Protein AF-A0A8S9JCZ6-F1 (afdb_monomer)

Secondary structure (DSSP, 8-state):
----TTTTS---PPPSTT-EEEEEEESSHHHHHHHHTTSTTEEEEEEEEESSSSSS--HHHHHTT-S-PEEEEEEEE-TTT--HHHHHHHHHHHS-TTSTTEETTEESGGG-EEEEESS-SSSS----EEE---SS--TTS--

Radius of gyration: 15.01 Å; Cα contacts (8 Å, |Δi|>4): 255; chains: 1; bounding box: 36×33×43 Å

Organism: Brassica cretica (NCBI:txid69181)

Nearest PDB structures (foldseek):
  2j89-assembly1_A  TM=1.004E+00  e=8.922E-19  Populus trichocarpa
  1ff3-assembly3_C  TM=8.914E-01  e=1.487E-12  Escherichia coli
  4d7l-assembly2_B  TM=9.724E-01  e=1.027E-10  Corynebacterium diphtheriae NCTC 13129
  6agv-assembly1_A  TM=8.719E-01  e=1.315E-11  Mus musculus
  7ot4-assembly1_A  TM=8.721E-01  e=1.091E-11  Escherichia coli

InterPro domains:
  IPR002569 Peptide methionine sulphoxide reductase MsrA domain [PF01625] (22-119)
  IPR002569 Peptide methionine sulphoxide reductase MsrA domain [TIGR00401] (21-120)
  IPR036509 Peptide methionine sulphoxide reductase MsrA superfamily [G3DSA:3.30.1060.10] (2-125)
  IPR036509 Peptide methionine sulphoxide reductase MsrA superfamily [SSF55068] (13-120)
  IPR050162 Methionine Sulfoxide Reductase A [PTHR42799] (4-120)

Mean predicted aligned error: 8.24 Å

Sequence (143 aa):
MNLSAITQGNDNDAPAPGNEFAQFAAGCFWGVELAFQRVSGVTHTEVGYTQGFLHNPSYEDVCTNTTNHAEVVRVQYDPKECNFESLLNVFWSRHDPTTLNRQGKDVGTQYRSGIYFYTPLSKGGQSCGIACNSPLMCSAATA

Solvent-accessible surface area (backbone atoms only — not comparable to full-atom values): 8463 Å² total; per-residue (Å²): 129,80,74,40,70,74,37,73,46,78,87,80,78,78,61,62,92,81,38,44,65,42,34,43,19,61,9,70,37,71,68,51,41,59,55,51,74,70,38,73,36,52,78,46,75,48,76,50,74,44,80,25,42,55,70,88,67,51,73,71,52,50,73,66,62,76,34,55,28,27,30,21,28,44,37,32,27,31,63,91,67,29,50,71,66,60,53,48,53,53,54,60,74,68,40,65,80,83,42,80,34,21,34,95,89,46,76,35,63,32,19,18,54,35,42,42,38,56,60,51,99,55,97,78,64,81,48,78,46,83,50,65,90,86,92,74,70,84,78,70,86,58,134

pLDDT: mean 80.24, std 22.98, range [23.36, 98.0]

Structure (mmCIF, N/CA/C/O backbone):
data_AF-A0A8S9JCZ6-F1
#
_entry.id   AF-A0A8S9JCZ6-F1
#
loop_
_atom_site.group_PDB
_atom_site.id
_atom_site.type_symbol
_atom_site.label_atom_id
_atom_site.label_alt_id
_atom_site.label_comp_id
_atom_site.label_asym_id
_atom_site.label_entity_id
_atom_site.label_seq_id
_atom_site.pdbx_PDB_ins_code
_atom_site.Cartn_x
_atom_site.Cartn_y
_atom_site.Cartn_z
_atom_site.occupancy
_atom_site.B_iso_or_equiv
_atom_site.auth_seq_id
_atom_site.auth_comp_id
_atom_site.auth_asym_id
_atom_site.auth_atom_id
_atom_site.pdbx_PDB_model_num
ATOM 1 N N . MET A 1 1 ? 16.129 14.752 -13.135 1.00 48.56 1 MET A N 1
ATOM 2 C CA . MET A 1 1 ? 14.743 14.241 -13.087 1.00 48.56 1 MET A CA 1
ATOM 3 C C . MET A 1 1 ? 13.931 15.266 -12.324 1.00 48.56 1 MET A C 1
ATOM 5 O O . MET A 1 1 ? 14.398 15.704 -11.281 1.00 48.56 1 MET A O 1
ATOM 9 N N . ASN A 1 2 ? 12.819 15.741 -12.879 1.00 45.94 2 ASN A N 1
ATOM 10 C CA . ASN A 1 2 ? 11.992 16.743 -12.215 1.00 45.94 2 ASN A CA 1
ATOM 11 C C . ASN A 1 2 ? 11.260 16.045 -11.059 1.00 45.94 2 ASN A C 1
ATOM 13 O O . ASN A 1 2 ? 10.345 15.266 -11.316 1.00 45.94 2 ASN A O 1
ATOM 17 N N . LEU A 1 3 ? 11.718 16.231 -9.816 1.00 52.66 3 LEU A N 1
ATOM 18 C CA . LEU A 1 3 ? 10.974 15.766 -8.648 1.00 52.66 3 LEU A CA 1
ATOM 19 C C . LEU A 1 3 ? 9.673 16.560 -8.616 1.00 52.66 3 LEU A C 1
ATOM 21 O O . LEU A 1 3 ? 9.680 17.753 -8.311 1.00 52.66 3 LEU A O 1
ATOM 25 N N . SER A 1 4 ? 8.558 15.922 -8.957 1.00 56.38 4 SER A N 1
ATOM 26 C CA . SER A 1 4 ? 7.275 16.573 -8.755 1.00 56.38 4 SER A CA 1
ATOM 27 C C . SER A 1 4 ? 7.031 16.642 -7.245 1.00 56.38 4 SER A C 1
ATOM 29 O O . SER A 1 4 ? 6.971 15.618 -6.568 1.00 56.38 4 SER A O 1
ATOM 31 N N . ALA A 1 5 ? 6.907 17.854 -6.698 1.00 65.38 5 ALA A N 1
ATOM 32 C CA . ALA A 1 5 ? 6.542 18.058 -5.292 1.00 65.38 5 ALA A CA 1
ATOM 33 C C . ALA A 1 5 ? 5.201 17.385 -4.934 1.00 65.38 5 ALA A C 1
ATOM 35 O O . ALA A 1 5 ? 4.904 17.172 -3.765 1.00 65.38 5 ALA A O 1
ATOM 36 N N . ILE A 1 6 ? 4.411 17.033 -5.953 1.00 74.94 6 ILE A N 1
ATOM 37 C CA . ILE A 1 6 ? 3.119 16.371 -5.827 1.00 74.94 6 ILE A CA 1
ATOM 38 C C . ILE A 1 6 ? 3.284 14.910 -5.383 1.00 74.94 6 ILE A C 1
ATOM 40 O O . ILE A 1 6 ? 2.614 14.486 -4.453 1.00 74.94 6 ILE A O 1
ATOM 44 N N . THR A 1 7 ? 4.193 14.136 -5.988 1.00 75.19 7 THR A N 1
ATOM 45 C CA . THR A 1 7 ? 4.334 12.695 -5.671 1.00 75.19 7 THR A CA 1
ATOM 46 C C . THR A 1 7 ? 5.122 12.411 -4.403 1.00 75.19 7 THR A C 1
ATOM 48 O O . THR A 1 7 ? 5.049 11.313 -3.866 1.00 75.19 7 THR A O 1
ATOM 51 N N . GLN A 1 8 ? 5.915 13.383 -3.961 1.00 76.19 8 GLN A N 1
ATOM 52 C CA . GLN A 1 8 ? 6.688 13.324 -2.720 1.00 76.19 8 GLN A CA 1
ATOM 53 C C . GLN A 1 8 ? 5.965 14.046 -1.568 1.00 76.19 8 GLN A C 1
ATOM 55 O O . GLN A 1 8 ? 6.534 14.215 -0.492 1.00 76.19 8 GLN A O 1
ATOM 60 N N . GLY A 1 9 ? 4.734 14.512 -1.807 1.00 74.62 9 GLY A N 1
ATOM 61 C CA . GLY A 1 9 ? 3.870 15.096 -0.789 1.00 74.62 9 GLY A CA 1
ATOM 62 C C . GLY A 1 9 ? 3.253 14.039 0.128 1.00 74.62 9 GLY A C 1
ATOM 63 O O . GLY A 1 9 ? 3.307 12.840 -0.141 1.00 74.62 9 GLY A O 1
ATOM 64 N N . ASN A 1 10 ? 2.645 14.500 1.221 1.00 81.50 10 ASN A N 1
ATOM 65 C CA . ASN A 1 10 ? 1.886 13.633 2.118 1.00 81.50 10 ASN A CA 1
ATOM 66 C C . ASN A 1 10 ? 0.581 13.176 1.454 1.00 81.50 10 ASN A C 1
ATOM 68 O O . ASN A 1 10 ? -0.021 13.922 0.678 1.00 81.50 10 ASN A O 1
ATOM 72 N N . ASP A 1 11 ? 0.118 11.984 1.823 1.00 84.75 11 ASP A N 1
ATOM 73 C CA . ASP A 1 11 ? -1.255 11.567 1.557 1.00 84.75 11 ASP A CA 1
ATOM 74 C C . ASP A 1 11 ? -2.200 12.411 2.431 1.00 84.75 11 ASP A C 1
ATOM 76 O O . ASP A 1 11 ? -2.107 12.386 3.660 1.00 84.75 11 ASP A O 1
ATOM 80 N N . ASN A 1 12 ? -3.043 13.217 1.781 1.00 86.81 12 ASN A N 1
ATOM 81 C CA . ASN A 1 12 ? -3.973 14.142 2.435 1.00 86.81 12 ASN A CA 1
ATOM 82 C C . ASN A 1 12 ? -5.414 13.613 2.436 1.00 86.81 12 ASN A C 1
ATOM 84 O O . ASN A 1 12 ? -6.327 14.344 2.830 1.00 86.81 12 ASN A O 1
ATOM 88 N N . ASP A 1 13 ? -5.630 12.377 1.983 1.00 88.19 13 ASP A N 1
ATOM 89 C CA . ASP A 1 13 ? -6.941 11.752 2.052 1.00 88.19 13 ASP A CA 1
ATOM 90 C C . ASP A 1 13 ? -7.323 11.495 3.514 1.00 88.19 13 ASP A C 1
ATOM 92 O O . ASP A 1 13 ? -6.491 11.167 4.366 1.00 88.19 13 ASP A O 1
ATOM 96 N N . ALA A 1 14 ? -8.612 11.635 3.816 1.00 90.88 14 ALA A N 1
ATOM 97 C CA . ALA A 1 14 ? -9.147 11.357 5.140 1.00 90.88 14 ALA A CA 1
ATOM 98 C C . ALA A 1 14 ? -9.805 9.970 5.164 1.00 90.88 14 ALA A C 1
ATOM 100 O O . ALA A 1 14 ? -10.610 9.667 4.276 1.00 90.88 14 ALA A O 1
ATOM 101 N N . PRO A 1 15 ? -9.521 9.131 6.176 1.00 93.06 15 PRO A N 1
ATOM 102 C CA . PRO A 1 15 ? -10.253 7.890 6.348 1.00 93.06 15 PRO A CA 1
ATOM 103 C C . PRO A 1 15 ? -11.697 8.166 6.793 1.00 93.06 15 PRO A C 1
ATOM 105 O O . PRO A 1 15 ? -12.051 9.275 7.205 1.00 93.06 15 PRO A O 1
ATOM 108 N N . ALA A 1 16 ? -12.544 7.138 6.735 1.00 94.12 16 ALA A N 1
ATOM 109 C CA . ALA A 1 16 ? -13.886 7.214 7.294 1.00 94.12 16 ALA A CA 1
ATOM 110 C C . ALA A 1 16 ? -13.826 7.542 8.804 1.00 94.12 16 ALA A C 1
ATOM 112 O O . ALA A 1 16 ? -12.859 7.167 9.474 1.00 94.12 16 ALA A O 1
ATOM 113 N N . PRO A 1 17 ? -14.836 8.231 9.369 1.00 94.81 17 PRO A N 1
ATOM 114 C CA . PRO A 1 17 ? -14.810 8.645 10.769 1.00 94.81 17 PRO A CA 1
ATOM 115 C C . PRO A 1 17 ? -14.557 7.480 11.730 1.00 94.81 17 PRO A C 1
ATOM 117 O O . PRO A 1 17 ? -15.294 6.500 11.730 1.00 94.81 17 PRO A O 1
ATOM 120 N N . GLY A 1 18 ? -13.537 7.623 12.579 1.00 92.31 18 GLY A N 1
ATOM 121 C CA . GLY A 1 18 ? -13.143 6.599 13.549 1.00 92.31 18 GLY A CA 1
ATOM 122 C C . GLY A 1 18 ? -12.139 5.571 13.028 1.00 92.31 18 GLY A C 1
ATOM 123 O O . GLY A 1 18 ? -11.587 4.854 13.853 1.00 92.31 18 GLY A O 1
ATOM 124 N N . ASN A 1 19 ? -11.854 5.549 11.723 1.00 94.06 19 ASN A N 1
ATOM 125 C CA . ASN A 1 19 ? -10.871 4.652 11.123 1.00 94.06 19 ASN A CA 1
ATOM 126 C C . ASN A 1 19 ? -9.505 5.327 10.947 1.00 94.06 19 ASN A C 1
ATOM 128 O O . ASN A 1 19 ? -9.385 6.553 10.923 1.00 94.06 19 ASN A O 1
ATOM 132 N N . GLU A 1 20 ? -8.481 4.503 10.749 1.00 93.69 20 GLU A N 1
ATOM 133 C CA . GLU A 1 20 ? -7.110 4.918 10.450 1.00 93.69 20 GLU A CA 1
ATOM 134 C C . GLU A 1 20 ? -6.630 4.317 9.123 1.00 93.69 20 GLU A C 1
ATOM 136 O O . GLU A 1 20 ? -7.175 3.317 8.649 1.00 93.69 20 GLU A O 1
ATOM 141 N N . PHE A 1 21 ? -5.606 4.934 8.523 1.00 94.19 21 PHE A N 1
ATOM 142 C CA . PHE A 1 21 ? -4.936 4.414 7.332 1.00 94.19 21 PHE A CA 1
ATOM 143 C C . PHE A 1 21 ? -3.602 3.745 7.667 1.00 94.19 21 PHE A C 1
ATOM 145 O O . PHE A 1 21 ? -2.843 4.203 8.522 1.00 94.19 21 PHE A O 1
ATOM 152 N N . ALA A 1 22 ? -3.289 2.698 6.911 1.00 93.06 22 ALA A N 1
ATOM 153 C CA . ALA A 1 22 ? -1.983 2.059 6.852 1.00 93.06 22 ALA A CA 1
ATOM 154 C C . ALA A 1 22 ? -1.643 1.705 5.399 1.00 93.06 22 ALA A C 1
ATOM 156 O O . ALA A 1 22 ? -2.533 1.371 4.620 1.00 93.06 22 ALA A O 1
ATOM 157 N N . GLN A 1 23 ? -0.366 1.761 5.024 1.00 95.19 23 GLN A N 1
ATOM 158 C CA . GLN A 1 23 ? 0.088 1.390 3.684 1.00 95.19 23 GLN A CA 1
ATOM 159 C C . GLN A 1 23 ? 1.199 0.340 3.746 1.00 95.19 23 GLN A C 1
ATOM 161 O O . GLN A 1 23 ? 2.177 0.488 4.484 1.00 95.19 23 GLN A O 1
ATOM 166 N N . PHE A 1 24 ? 1.061 -0.700 2.922 1.00 95.44 24 PHE A N 1
ATOM 167 C CA . PHE A 1 24 ? 1.980 -1.837 2.880 1.00 95.44 24 PHE A CA 1
ATOM 168 C C . PHE A 1 24 ? 2.399 -2.163 1.442 1.00 95.44 24 PHE A C 1
ATOM 170 O O . PHE A 1 24 ? 1.546 -2.393 0.586 1.00 95.44 24 PHE A O 1
ATOM 177 N N . ALA A 1 25 ? 3.709 -2.233 1.195 1.00 95.25 25 ALA A N 1
ATOM 178 C CA . ALA A 1 25 ? 4.322 -2.767 -0.021 1.00 95.25 25 ALA A CA 1
ATOM 179 C C . ALA A 1 25 ? 4.902 -4.153 0.280 1.00 95.25 25 ALA A C 1
ATOM 181 O O . ALA A 1 25 ? 5.779 -4.280 1.131 1.00 95.25 25 ALA A O 1
ATOM 182 N N . ALA A 1 26 ? 4.410 -5.200 -0.380 1.00 94.50 26 ALA A N 1
ATOM 183 C CA . ALA A 1 26 ? 4.797 -6.586 -0.088 1.00 94.50 26 ALA A CA 1
ATOM 184 C C . ALA A 1 26 ? 4.868 -7.454 -1.360 1.00 94.50 26 ALA A C 1
ATOM 186 O O . ALA A 1 26 ? 4.502 -8.631 -1.350 1.00 94.50 26 ALA A O 1
ATOM 187 N N . GLY A 1 27 ? 5.320 -6.864 -2.470 1.00 92.50 27 GLY A N 1
ATOM 188 C CA . GLY A 1 27 ? 5.300 -7.491 -3.794 1.00 92.50 27 GLY A CA 1
ATOM 189 C C . GLY A 1 27 ? 3.994 -7.235 -4.544 1.00 92.50 27 GLY A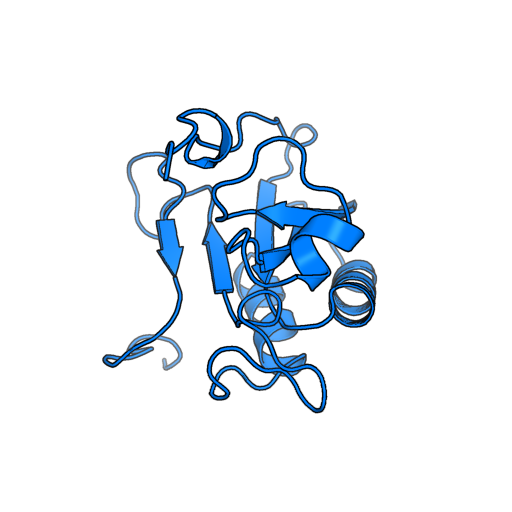 C 1
ATOM 190 O O . GLY A 1 27 ? 3.390 -6.182 -4.362 1.00 92.50 27 GLY A O 1
ATOM 191 N N . CYS A 1 28 ? 3.569 -8.190 -5.382 1.00 93.44 28 CYS A N 1
ATOM 192 C CA . CYS A 1 28 ? 2.347 -8.063 -6.181 1.00 93.44 28 CYS A CA 1
ATOM 193 C C . CYS A 1 28 ? 1.121 -7.769 -5.300 1.00 93.44 28 CYS A C 1
ATOM 195 O O . CYS A 1 28 ? 0.684 -8.614 -4.506 1.00 93.44 2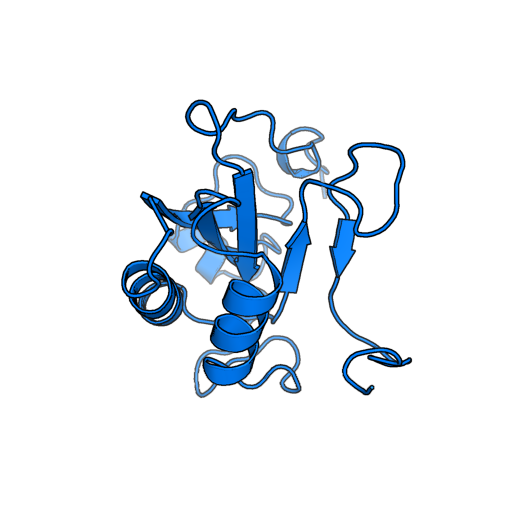8 CYS A O 1
ATOM 197 N N . PHE A 1 29 ? 0.534 -6.585 -5.475 1.00 95.31 29 PHE A N 1
ATOM 198 C CA . PHE A 1 29 ? -0.518 -6.077 -4.593 1.00 95.31 29 PHE A CA 1
ATOM 199 C C . PHE A 1 29 ? -1.823 -6.896 -4.586 1.00 95.31 29 PHE A C 1
ATOM 201 O O . PHE A 1 29 ? -2.547 -6.846 -3.599 1.00 95.31 29 PHE A O 1
ATOM 208 N N . TRP A 1 30 ? -2.100 -7.735 -5.596 1.00 94.25 30 TRP A N 1
ATOM 209 C CA . TRP A 1 30 ? -3.330 -8.537 -5.681 1.00 94.25 30 TRP A CA 1
ATOM 210 C C . TRP A 1 30 ? -3.389 -9.572 -4.563 1.00 94.25 30 TRP A C 1
ATOM 212 O O . TRP A 1 30 ? -4.409 -9.774 -3.904 1.00 94.25 30 TRP A O 1
ATOM 222 N N . GLY A 1 31 ? -2.258 -10.242 -4.332 1.00 94.19 31 GLY A N 1
ATOM 223 C CA . GLY A 1 31 ? -2.147 -11.224 -3.268 1.00 94.19 31 GLY A CA 1
ATOM 224 C C . GLY A 1 31 ? -2.141 -10.575 -1.888 1.00 94.19 31 GLY A C 1
ATOM 225 O O . GLY A 1 31 ? -2.600 -11.201 -0.930 1.00 94.19 31 GLY A O 1
ATOM 226 N N . VAL A 1 32 ? -1.600 -9.365 -1.782 1.00 95.31 32 VAL A N 1
ATOM 227 C CA . VAL A 1 32 ? -1.486 -8.610 -0.531 1.00 95.31 32 VAL A CA 1
ATOM 228 C C . VAL A 1 32 ? -2.846 -8.037 -0.131 1.00 95.31 32 VAL A C 1
ATOM 230 O O . VAL A 1 32 ? -3.261 -8.211 1.011 1.00 95.31 32 VAL A O 1
ATOM 233 N N . GLU A 1 33 ? -3.584 -7.454 -1.075 1.00 97.75 33 GLU A N 1
ATOM 234 C CA . GLU A 1 33 ? -4.922 -6.902 -0.851 1.00 97.75 33 GLU A CA 1
ATOM 235 C C . GLU A 1 33 ? -5.874 -7.985 -0.342 1.00 97.75 33 GLU A C 1
ATOM 237 O O . GLU A 1 33 ? -6.502 -7.818 0.702 1.00 97.75 33 GLU A O 1
ATOM 242 N N . LEU A 1 34 ? -5.891 -9.148 -1.005 1.00 96.75 34 LEU A N 1
ATOM 243 C CA . LEU A 1 34 ? -6.710 -10.285 -0.587 1.00 96.75 34 LEU A CA 1
ATOM 244 C C . LEU A 1 34 ? -6.408 -10.748 0.849 1.00 96.75 34 LEU A C 1
ATOM 246 O O . LEU A 1 34 ? -7.293 -11.274 1.526 1.00 96.75 34 LEU A O 1
ATOM 250 N N . ALA A 1 35 ? -5.165 -10.598 1.317 1.00 96.38 35 ALA A N 1
ATOM 251 C CA . ALA A 1 35 ? -4.808 -10.943 2.689 1.00 96.38 35 ALA A CA 1
ATOM 252 C C . ALA A 1 35 ? -5.434 -9.957 3.686 1.00 96.38 35 ALA A C 1
ATOM 254 O O . ALA A 1 35 ? -6.042 -10.395 4.660 1.00 96.38 35 ALA A O 1
ATOM 255 N N . PHE A 1 36 ? -5.355 -8.651 3.413 1.00 97.19 36 PHE A N 1
ATOM 256 C CA . PHE A 1 36 ? -5.937 -7.617 4.273 1.00 97.19 36 PHE A CA 1
ATOM 257 C C . PHE A 1 36 ? -7.467 -7.600 4.255 1.00 97.19 36 PHE A C 1
ATOM 259 O O . PHE A 1 36 ? -8.075 -7.407 5.302 1.00 97.19 36 PHE A O 1
ATOM 266 N N . GLN A 1 37 ? -8.099 -7.908 3.119 1.00 97.00 37 GLN A N 1
ATOM 267 C CA . GLN A 1 37 ? -9.562 -8.038 3.010 1.00 97.00 37 GLN A CA 1
ATOM 268 C C . GLN A 1 37 ? -10.164 -9.081 3.965 1.00 97.00 37 GLN A C 1
ATOM 270 O O . GLN A 1 37 ? -11.364 -9.067 4.225 1.00 97.00 37 GLN A O 1
ATOM 275 N N . ARG A 1 38 ? -9.354 -10.021 4.465 1.00 96.00 38 ARG A N 1
ATOM 276 C CA . ARG A 1 38 ? -9.789 -11.105 5.359 1.00 96.00 38 ARG A CA 1
ATOM 277 C C . ARG A 1 38 ? -9.553 -10.807 6.839 1.00 96.00 38 ARG A C 1
ATOM 279 O O . ARG A 1 38 ? -9.844 -11.661 7.674 1.00 96.00 38 ARG A O 1
ATOM 286 N N . VAL A 1 39 ? -9.002 -9.642 7.166 1.00 96.25 39 VAL A N 1
ATOM 287 C CA . VAL A 1 39 ? -8.694 -9.252 8.542 1.00 96.25 39 VAL A CA 1
ATOM 288 C C . VAL A 1 39 ? -9.928 -8.613 9.172 1.00 96.25 39 VAL A C 1
ATOM 290 O O . VAL A 1 39 ? -10.455 -7.628 8.662 1.00 96.25 39 VAL A O 1
ATOM 293 N N . SER A 1 40 ? -10.388 -9.156 10.299 1.00 96.62 40 SER A N 1
ATOM 294 C CA . SER A 1 40 ? -11.466 -8.541 11.082 1.00 96.62 40 SER A CA 1
ATOM 295 C C . SER A 1 40 ? -11.062 -7.139 11.540 1.00 96.62 40 SER A C 1
ATOM 297 O O . SER A 1 40 ? -9.948 -6.959 12.022 1.00 96.62 40 SER A O 1
ATOM 299 N N . GLY A 1 41 ? -11.958 -6.162 11.394 1.00 95.88 41 GLY A N 1
ATOM 300 C CA . GLY A 1 41 ? -11.699 -4.750 11.692 1.00 95.88 41 GLY A CA 1
ATOM 301 C C . GLY A 1 41 ? -11.093 -3.950 10.532 1.00 95.88 41 GLY A C 1
ATOM 302 O O . GLY A 1 41 ? -11.018 -2.726 10.625 1.00 95.88 41 GLY A O 1
ATOM 303 N N . VAL A 1 42 ? -10.712 -4.590 9.417 1.00 97.50 42 VAL A N 1
ATOM 304 C CA . VAL A 1 42 ? -10.440 -3.879 8.157 1.00 97.50 42 VAL A CA 1
ATOM 305 C C . VAL A 1 42 ? -11.766 -3.525 7.492 1.00 97.50 42 VAL A C 1
ATOM 307 O O . VAL A 1 42 ? -12.606 -4.387 7.241 1.00 97.50 42 VAL A O 1
ATOM 310 N N . THR A 1 43 ? -11.951 -2.241 7.204 1.00 97.38 43 THR A N 1
ATOM 311 C CA . THR A 1 43 ? -13.201 -1.688 6.666 1.00 97.38 43 THR A CA 1
ATOM 312 C C . THR A 1 43 ? -13.112 -1.392 5.173 1.00 97.38 43 THR A C 1
ATOM 314 O O . THR A 1 43 ? -14.127 -1.433 4.478 1.00 97.38 43 THR A O 1
ATOM 317 N N . HIS A 1 44 ? -11.909 -1.121 4.662 1.00 97.81 44 HIS A N 1
ATOM 318 C CA . HIS A 1 44 ? -11.667 -0.889 3.243 1.00 97.81 44 HIS A CA 1
ATOM 319 C C . HIS A 1 44 ? -10.229 -1.248 2.855 1.00 97.81 44 HIS A C 1
ATOM 321 O O . HIS A 1 44 ? -9.295 -1.059 3.637 1.00 97.81 44 HIS A O 1
ATOM 327 N N . THR A 1 45 ? -10.048 -1.731 1.628 1.00 98.00 45 THR A N 1
ATOM 328 C CA . THR A 1 45 ? -8.737 -1.932 1.006 1.00 98.00 45 THR A CA 1
ATOM 329 C C . THR A 1 45 ? -8.757 -1.363 -0.398 1.00 98.00 45 THR A C 1
ATOM 331 O O . THR A 1 45 ? -9.756 -1.493 -1.103 1.00 98.00 45 THR A O 1
ATOM 334 N N . GLU A 1 46 ? -7.636 -0.796 -0.814 1.00 97.62 46 GLU A N 1
ATOM 335 C CA . GLU A 1 46 ? -7.415 -0.388 -2.194 1.00 97.62 46 GLU A CA 1
ATOM 336 C C . GLU A 1 46 ? -5.945 -0.572 -2.570 1.00 97.62 46 GLU A C 1
ATOM 338 O O . GLU A 1 46 ? -5.046 -0.480 -1.728 1.00 97.62 46 GLU A O 1
ATOM 343 N N . VAL A 1 47 ? -5.700 -0.841 -3.847 1.00 97.94 47 VAL A N 1
ATOM 344 C CA . VAL A 1 47 ? -4.356 -0.984 -4.409 1.00 97.94 47 VAL A CA 1
ATOM 345 C C . VAL A 1 47 ? -3.932 0.285 -5.132 1.00 97.94 47 VAL A C 1
ATOM 347 O O . VAL A 1 47 ? -4.757 0.992 -5.708 1.00 97.94 47 VAL A O 1
ATOM 350 N N . GLY A 1 48 ? -2.634 0.568 -5.147 1.00 95.81 48 GLY A N 1
ATOM 351 C CA . GLY A 1 48 ? -2.126 1.739 -5.847 1.00 95.81 48 GLY A CA 1
ATOM 352 C C . GLY A 1 48 ? -0.611 1.806 -5.926 1.00 95.81 48 GLY A C 1
ATOM 353 O O . GLY A 1 48 ? 0.100 0.837 -5.650 1.00 95.81 48 GLY A O 1
ATOM 354 N N . TYR A 1 49 ? -0.135 2.989 -6.311 1.00 95.00 49 TYR A N 1
ATOM 355 C CA . TYR A 1 49 ? 1.275 3.291 -6.524 1.00 95.00 49 TYR A CA 1
ATOM 356 C C . TYR A 1 49 ? 1.687 4.488 -5.673 1.00 95.00 49 TYR A C 1
ATOM 358 O O . TYR A 1 49 ? 1.023 5.523 -5.692 1.00 95.00 49 TYR A O 1
ATOM 366 N N . THR A 1 50 ? 2.786 4.363 -4.936 1.00 91.94 50 THR A N 1
ATOM 367 C CA . THR A 1 50 ? 3.295 5.450 -4.084 1.00 91.94 50 THR A CA 1
ATOM 368 C C . THR A 1 50 ? 4.818 5.429 -3.993 1.00 91.94 50 THR A C 1
ATOM 370 O O . THR A 1 50 ? 5.473 4.493 -4.458 1.00 91.94 50 THR A O 1
ATOM 373 N N . GLN A 1 51 ? 5.398 6.461 -3.375 1.00 90.25 51 GLN A N 1
ATOM 374 C CA . GLN A 1 51 ? 6.837 6.592 -3.106 1.00 90.25 51 GLN A CA 1
ATOM 375 C C . GLN A 1 51 ? 7.718 6.677 -4.367 1.00 90.25 51 GLN A C 1
ATOM 377 O O . GLN A 1 51 ? 8.931 6.468 -4.305 1.00 90.25 51 GLN A O 1
ATOM 382 N N . GLY A 1 52 ? 7.118 7.001 -5.514 1.00 88.56 52 GLY A N 1
ATOM 383 C CA . GLY A 1 52 ? 7.805 7.302 -6.767 1.00 88.56 52 GLY A CA 1
ATOM 384 C C . GLY A 1 52 ? 7.812 8.789 -7.122 1.00 88.56 52 GLY A C 1
ATOM 385 O O . GLY A 1 52 ? 7.422 9.666 -6.346 1.00 88.56 52 GLY A O 1
ATOM 386 N N . PHE A 1 53 ? 8.276 9.090 -8.332 1.00 88.56 53 PHE A N 1
ATOM 387 C CA . PHE A 1 53 ? 8.498 10.468 -8.789 1.00 88.56 53 PHE A CA 1
ATOM 388 C C . PHE A 1 53 ? 7.533 10.924 -9.893 1.00 88.56 53 PHE A C 1
ATOM 390 O O . PHE A 1 53 ? 7.454 12.121 -10.172 1.00 88.56 53 PHE A O 1
ATOM 397 N N . LEU A 1 54 ? 6.812 9.989 -10.525 1.00 89.38 54 LEU A N 1
ATOM 398 C CA . LEU A 1 54 ? 5.876 10.275 -11.617 1.00 89.38 54 LEU A CA 1
ATOM 399 C C . LEU A 1 54 ? 4.468 10.545 -11.077 1.00 89.38 54 LEU A C 1
ATOM 401 O O . LEU A 1 54 ? 3.902 9.695 -10.397 1.00 89.38 54 LEU A O 1
ATOM 405 N N . HIS A 1 55 ? 3.905 11.716 -11.366 1.00 91.44 55 HIS A N 1
ATOM 406 C CA . HIS A 1 55 ? 2.540 12.063 -10.968 1.00 91.44 55 HIS A CA 1
ATOM 407 C C . HIS A 1 55 ? 1.518 11.358 -11.863 1.00 91.44 55 HIS A C 1
ATOM 409 O O . HIS A 1 55 ? 1.699 11.342 -13.078 1.00 91.44 55 HIS A O 1
ATOM 415 N N . ASN A 1 56 ? 0.451 10.817 -11.265 1.00 91.62 56 ASN A N 1
ATOM 416 C CA . ASN A 1 56 ? -0.586 10.024 -11.938 1.00 91.62 56 ASN A CA 1
ATOM 417 C C . ASN A 1 56 ? -0.013 8.907 -12.837 1.00 91.62 56 ASN A C 1
ATOM 419 O O . ASN A 1 56 ? -0.280 8.904 -14.040 1.00 91.62 56 ASN A O 1
ATOM 423 N N . PRO A 1 57 ? 0.798 7.984 -12.284 1.00 93.56 57 PRO A N 1
ATOM 424 C CA . PRO A 1 57 ? 1.390 6.908 -13.069 1.00 93.56 57 PRO A CA 1
ATOM 425 C C . PRO A 1 57 ? 0.316 5.920 -13.551 1.00 93.56 57 PRO A C 1
ATOM 427 O O . PRO A 1 57 ? -0.591 5.561 -12.797 1.00 93.56 57 PRO A O 1
ATOM 430 N N . SER A 1 58 ? 0.446 5.436 -14.786 1.00 94.88 58 SER A N 1
ATOM 431 C CA . SER A 1 58 ? -0.282 4.254 -15.262 1.00 94.88 58 SER A CA 1
ATOM 432 C C . SER A 1 58 ? 0.410 2.958 -14.818 1.00 94.88 58 SER A C 1
ATOM 434 O O . SER A 1 58 ? 1.568 2.968 -14.389 1.00 94.88 58 SER A O 1
ATOM 436 N N . TYR A 1 59 ? -0.282 1.822 -14.936 1.00 93.38 59 TYR A N 1
ATOM 437 C CA . TYR A 1 59 ? 0.329 0.512 -14.686 1.00 93.38 59 TYR A CA 1
ATOM 438 C C . TYR A 1 59 ? 1.517 0.267 -15.627 1.00 93.38 59 TYR A C 1
ATOM 440 O O . TYR A 1 59 ? 2.576 -0.194 -15.198 1.00 93.38 59 TYR A O 1
ATOM 448 N N . GLU A 1 60 ? 1.365 0.646 -16.895 1.00 94.06 60 GLU A N 1
ATOM 449 C CA . GLU A 1 60 ? 2.395 0.540 -17.921 1.00 94.06 60 GLU A CA 1
ATOM 450 C C . GLU A 1 60 ? 3.632 1.365 -17.553 1.00 94.06 60 GLU A C 1
ATOM 452 O O . GLU A 1 60 ? 4.751 0.865 -17.678 1.00 94.06 60 GLU A O 1
ATOM 457 N N . ASP A 1 61 ? 3.448 2.584 -17.026 1.00 92.56 61 ASP A N 1
ATOM 458 C CA . ASP A 1 61 ? 4.557 3.418 -16.554 1.00 92.56 61 ASP A CA 1
ATOM 459 C C . ASP A 1 61 ? 5.331 2.729 -15.424 1.00 92.56 61 ASP A C 1
ATOM 461 O O . ASP A 1 61 ? 6.565 2.699 -15.438 1.00 92.56 61 ASP A O 1
ATOM 465 N N . VAL A 1 62 ? 4.628 2.150 -14.444 1.00 92.38 62 VAL A N 1
ATOM 466 C CA . VAL A 1 62 ? 5.250 1.472 -13.293 1.00 92.38 62 VAL A CA 1
ATOM 467 C C . VAL A 1 62 ? 5.997 0.213 -13.727 1.00 92.38 62 VAL A C 1
ATOM 469 O O . VAL A 1 62 ? 7.114 -0.014 -13.261 1.00 92.38 62 VAL A O 1
ATOM 472 N N . CYS A 1 63 ? 5.457 -0.538 -14.689 1.00 89.62 63 CYS A N 1
ATOM 473 C CA . CYS A 1 63 ? 6.109 -1.722 -15.252 1.00 89.62 63 CYS A CA 1
ATOM 474 C C . CYS A 1 63 ? 7.448 -1.418 -15.946 1.00 89.62 63 CYS A C 1
ATOM 476 O O . CYS A 1 63 ? 8.263 -2.323 -16.121 1.00 89.62 63 CYS A O 1
ATOM 478 N N . THR A 1 64 ? 7.718 -0.160 -16.322 1.00 89.31 64 THR A N 1
ATOM 479 C CA . THR A 1 64 ? 9.029 0.227 -16.879 1.00 89.31 64 THR A CA 1
ATOM 480 C C . THR A 1 64 ? 10.156 0.256 -15.840 1.00 89.31 64 THR A C 1
ATOM 482 O O . THR A 1 64 ? 11.320 0.384 -16.215 1.00 89.31 64 THR A O 1
ATOM 485 N N . ASN A 1 65 ? 9.841 0.179 -14.541 1.00 86.06 65 ASN A N 1
ATOM 486 C CA . ASN A 1 65 ? 10.778 0.318 -13.418 1.00 86.06 65 ASN A CA 1
ATOM 487 C C . ASN A 1 65 ? 11.497 1.680 -13.350 1.00 86.06 65 ASN A C 1
ATOM 489 O O . ASN A 1 65 ? 12.460 1.833 -12.598 1.00 86.06 65 ASN A O 1
ATOM 493 N N . THR A 1 66 ? 11.047 2.689 -14.104 1.00 89.81 66 THR A N 1
ATOM 494 C CA . THR A 1 66 ? 11.694 4.014 -14.136 1.00 89.81 66 THR A CA 1
ATOM 495 C C . THR A 1 66 ? 11.039 5.039 -13.207 1.00 89.81 66 THR A C 1
ATOM 497 O O . THR A 1 66 ? 11.651 6.051 -12.871 1.00 89.81 66 THR A O 1
ATOM 500 N N . THR A 1 67 ? 9.815 4.776 -12.742 1.00 89.06 67 THR A N 1
ATOM 501 C CA . THR A 1 67 ? 9.024 5.715 -11.925 1.00 89.06 67 THR A CA 1
ATOM 502 C C . THR A 1 67 ? 9.377 5.697 -10.437 1.00 89.06 67 THR A C 1
ATOM 504 O O . THR A 1 67 ? 9.043 6.642 -9.719 1.00 89.06 67 THR A O 1
ATOM 507 N N . ASN A 1 68 ? 10.046 4.631 -9.981 1.00 91.12 68 ASN A N 1
ATOM 508 C CA . ASN A 1 68 ? 10.357 4.325 -8.580 1.00 91.12 68 ASN A CA 1
ATOM 509 C C . ASN A 1 68 ? 9.133 4.150 -7.654 1.00 91.12 68 ASN A C 1
ATOM 511 O O . ASN A 1 68 ? 9.278 4.071 -6.432 1.00 91.12 68 ASN A O 1
ATOM 515 N N . HIS A 1 69 ? 7.923 4.055 -8.207 1.00 92.25 69 HIS A N 1
ATOM 516 C CA . HIS A 1 69 ? 6.743 3.716 -7.410 1.00 92.25 69 HIS A CA 1
ATOM 517 C C . HIS A 1 69 ? 6.840 2.296 -6.848 1.00 92.25 69 HIS A C 1
ATOM 519 O O . HIS A 1 69 ? 7.495 1.442 -7.440 1.00 92.25 69 HIS A O 1
ATOM 525 N N . ALA A 1 70 ? 6.254 2.063 -5.677 1.00 93.56 70 ALA A N 1
ATOM 526 C CA . ALA A 1 70 ? 5.956 0.737 -5.134 1.00 93.56 70 ALA A CA 1
ATOM 527 C C . ALA A 1 70 ? 4.506 0.377 -5.439 1.00 93.56 70 ALA A C 1
ATOM 529 O O . ALA A 1 70 ? 3.639 1.244 -5.331 1.00 93.56 70 ALA A O 1
ATOM 530 N N . GLU A 1 71 ? 4.248 -0.894 -5.735 1.00 95.94 71 GLU A N 1
ATOM 531 C CA . GLU A 1 71 ? 2.913 -1.459 -5.576 1.00 95.94 71 GLU A CA 1
ATOM 532 C C . GLU A 1 71 ? 2.588 -1.531 -4.082 1.00 95.94 71 GLU A C 1
ATOM 534 O O . GLU A 1 71 ? 3.332 -2.122 -3.294 1.00 95.94 71 GLU A O 1
ATOM 539 N N . VAL A 1 72 ? 1.484 -0.900 -3.690 1.00 96.56 72 VAL A N 1
ATOM 540 C CA . VAL A 1 72 ? 1.031 -0.855 -2.299 1.00 96.56 72 VAL A CA 1
ATOM 541 C C . VAL A 1 72 ? -0.433 -1.207 -2.169 1.00 96.56 72 VAL A C 1
ATOM 543 O O . VAL A 1 72 ? -1.224 -1.014 -3.091 1.00 96.56 72 VAL A O 1
ATOM 546 N N . VAL A 1 73 ? -0.790 -1.651 -0.969 1.00 97.75 73 VAL A N 1
ATOM 547 C CA . VAL A 1 73 ? -2.169 -1.704 -0.493 1.00 97.75 73 VAL A CA 1
ATOM 548 C C . VAL A 1 73 ? -2.344 -0.622 0.564 1.00 97.75 73 VAL A C 1
ATOM 550 O O . VAL A 1 73 ? -1.614 -0.620 1.560 1.00 97.75 73 VAL A O 1
ATOM 553 N N . ARG A 1 74 ? -3.307 0.282 0.362 1.00 96.88 74 ARG A N 1
ATOM 554 C CA . ARG A 1 74 ? -3.805 1.181 1.407 1.00 96.88 74 ARG A CA 1
ATOM 555 C C . ARG A 1 74 ? -4.964 0.485 2.113 1.00 96.88 74 ARG A C 1
ATOM 557 O O . ARG A 1 74 ? -5.928 0.043 1.493 1.00 96.88 74 ARG A O 1
ATOM 564 N N . VAL A 1 75 ? -4.825 0.344 3.421 1.00 96.62 75 VAL A N 1
ATOM 565 C CA . VAL A 1 75 ? -5.768 -0.332 4.306 1.00 96.62 75 VAL A CA 1
ATOM 566 C C . VAL A 1 75 ? -6.410 0.718 5.190 1.00 96.62 75 VAL A C 1
ATOM 568 O O . VAL A 1 75 ? -5.712 1.510 5.823 1.00 96.62 75 VAL A O 1
ATOM 571 N N . GLN A 1 76 ? -7.735 0.699 5.252 1.00 96.62 76 GLN A N 1
ATOM 572 C CA . GLN A 1 76 ? -8.504 1.408 6.258 1.00 96.62 76 GLN A CA 1
ATOM 573 C C . GLN A 1 76 ? -9.003 0.407 7.297 1.00 96.62 76 GLN A C 1
ATOM 575 O O . GLN A 1 76 ? -9.569 -0.629 6.939 1.00 96.62 76 GLN A O 1
ATOM 580 N N . TYR A 1 77 ? -8.801 0.710 8.575 1.00 96.06 77 TYR A N 1
ATOM 581 C CA . TYR A 1 77 ? -9.190 -0.179 9.669 1.00 96.06 77 TYR A CA 1
ATOM 582 C C . TYR A 1 77 ? -9.775 0.596 10.852 1.00 96.06 77 TYR A C 1
ATOM 584 O O . TYR A 1 77 ? -9.422 1.757 11.067 1.00 96.06 77 TYR A O 1
ATOM 592 N N . ASP A 1 78 ? -10.667 -0.045 11.610 1.00 96.06 78 ASP A N 1
ATOM 593 C CA . ASP A 1 78 ? -11.139 0.467 12.899 1.00 96.06 78 ASP A CA 1
ATOM 594 C C . ASP A 1 78 ? -10.136 0.058 13.998 1.00 96.06 78 ASP A C 1
ATOM 596 O O . ASP A 1 78 ? -10.032 -1.136 14.307 1.00 96.06 78 ASP A O 1
ATOM 600 N N . PRO A 1 79 ? -9.409 1.006 14.626 1.00 93.88 79 PRO A N 1
ATOM 601 C CA . PRO A 1 79 ? -8.439 0.718 15.683 1.00 93.88 79 PRO A CA 1
ATOM 602 C C . PRO A 1 79 ? -9.053 0.074 16.938 1.00 93.88 79 PRO A C 1
ATOM 604 O O . PRO A 1 79 ? -8.317 -0.440 17.783 1.00 93.88 79 PRO A O 1
ATOM 607 N N . LYS A 1 80 ? -10.384 0.094 17.095 1.00 94.62 80 LYS A N 1
ATOM 608 C CA . LYS A 1 80 ? -11.094 -0.588 18.189 1.00 94.62 80 LYS A CA 1
ATOM 609 C C . LYS A 1 80 ? -11.284 -2.081 17.932 1.00 94.62 80 LYS A C 1
ATOM 611 O O . LYS A 1 80 ? -11.435 -2.830 18.895 1.00 94.62 80 LYS A O 1
ATOM 616 N N . GLU A 1 81 ? -11.289 -2.503 16.670 1.00 94.62 81 GLU A N 1
ATOM 617 C CA . GLU A 1 81 ? -11.479 -3.903 16.269 1.00 94.62 81 GLU A CA 1
ATOM 618 C C . GLU A 1 81 ? -10.176 -4.558 15.793 1.00 94.62 81 GLU A C 1
ATOM 620 O O . GLU A 1 81 ? -9.946 -5.736 16.061 1.00 94.62 81 GLU A O 1
ATOM 625 N N . CYS A 1 82 ? -9.302 -3.795 15.132 1.00 93.12 82 CYS A N 1
ATOM 626 C CA . CYS A 1 82 ? -8.010 -4.248 14.629 1.00 93.12 82 CYS A CA 1
ATOM 627 C C . CYS A 1 82 ? -6.916 -3.266 15.038 1.00 93.12 82 CYS A C 1
ATOM 629 O O . CYS A 1 82 ? -6.982 -2.088 14.713 1.00 93.12 82 CYS A O 1
ATOM 631 N N . ASN A 1 83 ? -5.862 -3.741 15.697 1.00 90.31 83 ASN A N 1
ATOM 632 C CA . ASN A 1 83 ? -4.696 -2.902 15.969 1.00 90.31 83 ASN A CA 1
ATOM 633 C C . ASN A 1 83 ? -3.667 -2.988 14.827 1.00 90.31 83 ASN A C 1
ATOM 635 O O . ASN A 1 83 ? -3.655 -3.932 14.033 1.00 90.31 83 ASN A O 1
ATOM 639 N N . PHE A 1 84 ? -2.767 -2.006 14.763 1.00 89.62 84 PHE A N 1
ATOM 640 C CA . PHE A 1 84 ? -1.721 -1.958 13.740 1.00 89.62 84 PHE A CA 1
ATOM 641 C C . PHE A 1 84 ? -0.776 -3.173 13.789 1.00 89.62 84 PHE A C 1
ATOM 643 O O . PHE A 1 84 ? -0.330 -3.659 12.754 1.00 89.62 84 PHE A O 1
ATOM 650 N N . GLU A 1 85 ? -0.513 -3.722 14.977 1.00 89.50 85 GLU A N 1
ATOM 651 C CA . GLU A 1 85 ? 0.309 -4.926 15.153 1.00 89.50 85 GLU A CA 1
ATOM 652 C C . GLU A 1 85 ? -0.291 -6.154 14.449 1.00 89.50 85 GLU A C 1
ATOM 654 O O . GLU A 1 85 ? 0.428 -6.939 13.833 1.00 89.50 85 GLU A O 1
ATOM 659 N N . SER A 1 86 ? -1.619 -6.289 14.449 1.00 90.88 86 SER A N 1
ATOM 660 C C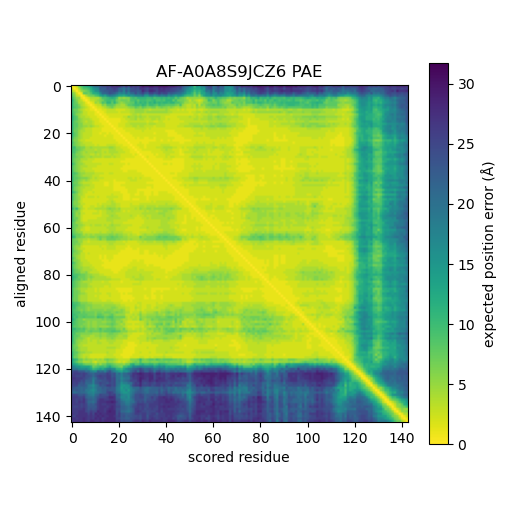A . SER A 1 86 ? -2.316 -7.348 13.713 1.00 90.88 86 SER A CA 1
ATOM 661 C C . SER A 1 86 ? -2.097 -7.215 12.205 1.00 90.88 86 SER A C 1
ATOM 663 O O . SER A 1 86 ? -1.856 -8.214 11.527 1.00 90.88 86 SER A O 1
ATOM 665 N N . LEU A 1 87 ? -2.093 -5.984 11.684 1.00 93.31 87 LEU A N 1
ATOM 666 C CA . LEU A 1 87 ? -1.770 -5.714 10.281 1.00 93.31 87 LEU A CA 1
ATOM 667 C C . LEU A 1 87 ? -0.305 -6.043 9.965 1.00 93.31 87 LEU A C 1
ATOM 669 O O . LEU A 1 87 ? -0.026 -6.644 8.927 1.00 93.31 87 LEU A O 1
ATOM 673 N N . LEU A 1 88 ? 0.623 -5.724 10.874 1.00 92.44 88 LEU A N 1
ATOM 674 C CA . LEU A 1 88 ? 2.033 -6.102 10.742 1.00 92.44 88 LEU A CA 1
ATOM 675 C C . LEU A 1 88 ? 2.214 -7.624 10.707 1.00 92.44 88 LEU A C 1
ATOM 677 O O . LEU A 1 88 ? 2.964 -8.130 9.878 1.00 92.44 88 LEU A O 1
ATOM 681 N N . ASN A 1 89 ? 1.501 -8.372 11.547 1.00 91.25 89 ASN A N 1
ATOM 682 C CA . ASN A 1 89 ? 1.559 -9.835 11.533 1.00 91.25 89 ASN A CA 1
ATOM 683 C C . ASN A 1 89 ? 1.117 -10.409 10.180 1.00 91.25 89 ASN A C 1
ATOM 685 O O . ASN A 1 89 ? 1.777 -11.295 9.631 1.00 91.25 89 ASN A O 1
ATOM 689 N N . VAL A 1 90 ? 0.043 -9.863 9.602 1.00 93.88 90 VAL A N 1
ATOM 690 C CA . VAL A 1 90 ? -0.409 -10.237 8.254 1.00 93.88 90 VAL A CA 1
ATOM 691 C C . VAL A 1 90 ? 0.662 -9.896 7.220 1.00 93.88 90 VAL A C 1
ATOM 693 O O . VAL A 1 90 ? 1.027 -10.762 6.425 1.00 93.88 90 VAL A O 1
ATOM 696 N N . PHE A 1 91 ? 1.225 -8.689 7.276 1.00 93.56 91 PHE A N 1
ATOM 697 C CA . PHE A 1 91 ? 2.293 -8.235 6.387 1.00 93.56 91 PHE A CA 1
ATOM 698 C C . PHE A 1 91 ? 3.504 -9.179 6.387 1.00 93.56 91 PHE A C 1
ATOM 700 O O . PHE A 1 91 ? 3.903 -9.665 5.323 1.00 93.56 91 PHE A O 1
ATOM 707 N N . TRP A 1 92 ? 4.047 -9.504 7.563 1.00 90.62 92 TRP A N 1
ATOM 708 C CA . TRP A 1 92 ? 5.203 -10.396 7.695 1.00 90.62 92 TRP A CA 1
ATOM 709 C C . TRP A 1 92 ? 4.895 -11.836 7.288 1.00 90.62 92 TRP A C 1
ATOM 711 O O . TRP A 1 92 ? 5.757 -12.515 6.743 1.00 90.62 92 TRP A O 1
ATOM 721 N N . SER A 1 93 ? 3.662 -12.30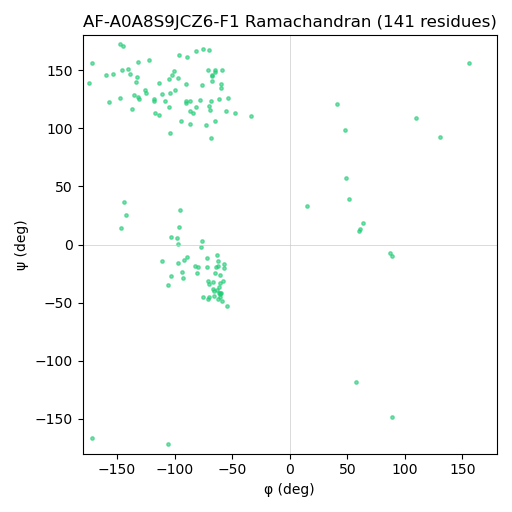5 7.496 1.00 90.69 93 SER A N 1
ATOM 722 C CA . SER A 1 93 ? 3.253 -13.646 7.058 1.00 90.69 93 SER A CA 1
ATOM 723 C C . SER A 1 93 ? 3.083 -13.768 5.539 1.00 90.69 93 SER A C 1
ATOM 725 O O . SER A 1 93 ? 3.053 -14.880 5.006 1.00 90.69 93 SER A O 1
ATOM 727 N N . ARG A 1 94 ? 2.929 -12.639 4.829 1.00 89.38 94 ARG A N 1
ATOM 728 C CA . ARG A 1 94 ? 2.490 -12.635 3.430 1.00 89.38 94 ARG A CA 1
ATOM 729 C C . ARG A 1 94 ? 3.626 -12.634 2.412 1.00 89.38 94 ARG A C 1
ATOM 731 O O . ARG A 1 94 ? 3.400 -13.064 1.279 1.00 89.38 94 ARG A O 1
ATOM 738 N N . HIS A 1 95 ? 4.814 -12.169 2.785 1.00 88.38 95 HIS A N 1
ATOM 739 C CA . HIS A 1 95 ? 5.929 -12.002 1.856 1.00 88.38 95 HIS A CA 1
ATOM 740 C C . HIS A 1 95 ? 7.286 -12.302 2.503 1.00 88.38 95 HIS A C 1
ATOM 742 O O . HIS A 1 95 ? 7.361 -12.499 3.711 1.00 88.38 95 HIS A O 1
ATOM 748 N N . ASP A 1 96 ? 8.349 -12.354 1.695 1.00 87.06 96 ASP A N 1
ATOM 749 C CA . ASP A 1 96 ? 9.720 -12.442 2.200 1.00 87.06 96 ASP A CA 1
ATOM 750 C C . ASP A 1 96 ? 10.299 -11.017 2.272 1.00 87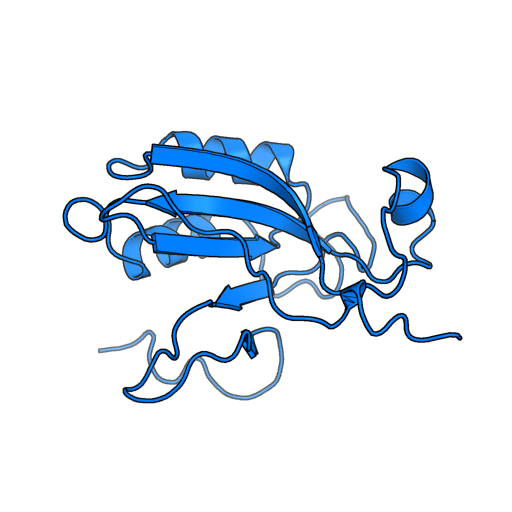.06 96 ASP A C 1
ATOM 752 O O . ASP A 1 96 ? 10.599 -10.420 1.237 1.00 87.06 96 ASP A O 1
ATOM 756 N N . PRO A 1 97 ? 10.453 -10.423 3.468 1.00 84.88 97 PRO A N 1
ATOM 757 C CA . PRO A 1 97 ? 10.940 -9.052 3.598 1.00 84.88 97 PRO A CA 1
ATOM 758 C C . PRO A 1 97 ? 12.458 -8.920 3.409 1.00 84.88 97 PRO A C 1
ATOM 760 O O . PRO A 1 97 ? 12.996 -7.812 3.489 1.00 84.88 97 PRO A O 1
ATOM 763 N N . THR A 1 98 ? 13.173 -10.032 3.202 1.00 82.81 98 THR A N 1
ATOM 764 C CA . THR A 1 98 ? 14.636 -10.051 3.065 1.00 82.81 98 THR A CA 1
ATOM 765 C C . THR A 1 98 ? 15.094 -9.933 1.611 1.00 82.81 98 THR A C 1
ATOM 767 O O . THR A 1 98 ? 16.262 -9.632 1.346 1.00 82.81 98 THR A O 1
ATOM 770 N N . THR A 1 99 ? 14.180 -10.097 0.650 1.00 78.88 99 THR A N 1
ATOM 771 C CA . THR A 1 99 ? 14.481 -9.981 -0.777 1.00 78.88 99 THR A CA 1
ATOM 772 C C . THR A 1 99 ? 14.383 -8.533 -1.253 1.00 78.88 99 THR A C 1
ATOM 774 O O . THR A 1 99 ? 13.308 -7.980 -1.476 1.00 78.88 99 THR A O 1
ATOM 777 N N . LEU A 1 100 ? 15.540 -7.896 -1.449 1.00 86.88 100 LEU A N 1
ATOM 778 C CA . LEU A 1 100 ? 15.611 -6.524 -1.952 1.00 86.88 100 LEU A CA 1
ATOM 779 C C . LEU A 1 100 ? 15.003 -6.410 -3.363 1.00 86.88 100 LEU A C 1
ATOM 781 O O . LEU A 1 100 ? 15.460 -7.085 -4.287 1.00 86.88 100 LEU A O 1
ATOM 785 N N . ASN A 1 101 ? 14.028 -5.503 -3.532 1.00 86.62 101 ASN A N 1
ATOM 786 C CA . ASN A 1 101 ? 13.384 -5.169 -4.815 1.00 86.62 101 ASN A CA 1
ATOM 787 C C . ASN A 1 101 ? 12.873 -6.400 -5.587 1.00 86.62 101 ASN A C 1
ATOM 789 O O . ASN A 1 101 ? 13.038 -6.511 -6.808 1.00 86.62 101 ASN A O 1
ATOM 793 N N . ARG A 1 102 ? 12.324 -7.372 -4.856 1.00 85.56 102 ARG A N 1
ATOM 794 C CA . ARG A 1 102 ? 11.819 -8.626 -5.408 1.00 85.56 102 ARG A CA 1
ATOM 795 C C . ARG A 1 102 ? 10.838 -9.259 -4.437 1.00 85.56 102 ARG A C 1
ATOM 797 O O . ARG A 1 102 ? 11.089 -9.247 -3.238 1.00 85.56 102 ARG A O 1
ATOM 804 N N . GLN A 1 103 ? 9.822 -9.918 -4.982 1.00 87.38 103 GLN A N 1
ATOM 805 C CA . GLN A 1 103 ? 9.015 -10.876 -4.242 1.00 87.38 103 GLN A CA 1
ATOM 806 C C . GLN A 1 103 ? 8.746 -12.109 -5.109 1.00 87.38 103 GLN A C 1
ATOM 808 O O . GLN A 1 103 ? 8.119 -12.032 -6.161 1.00 87.38 103 GLN A O 1
ATOM 813 N N . GLY A 1 104 ? 9.247 -13.272 -4.688 1.00 90.19 104 GLY A N 1
ATOM 814 C CA . GLY A 1 104 ? 9.138 -14.500 -5.479 1.00 90.19 104 GLY A CA 1
ATOM 815 C C . GLY A 1 104 ? 9.765 -14.358 -6.875 1.00 90.19 104 GLY A C 1
ATOM 816 O O . GLY A 1 104 ? 10.972 -14.149 -7.000 1.00 90.19 104 GLY A O 1
ATOM 817 N N . LYS A 1 105 ? 8.945 -14.504 -7.925 1.00 90.25 105 LYS A N 1
ATOM 818 C CA . LYS A 1 105 ? 9.371 -14.367 -9.331 1.00 90.25 105 LYS A CA 1
ATOM 819 C C . LYS A 1 105 ? 9.269 -12.931 -9.860 1.00 90.25 105 LYS A C 1
ATOM 821 O O . LYS A 1 105 ? 9.816 -12.661 -10.926 1.00 90.25 105 LYS A O 1
ATOM 826 N N . ASP A 1 106 ? 8.625 -12.035 -9.119 1.00 88.50 106 ASP A N 1
ATOM 827 C CA . ASP A 1 106 ? 8.403 -10.650 -9.523 1.00 88.50 106 ASP A CA 1
ATOM 828 C C . ASP A 1 106 ? 9.618 -9.808 -9.121 1.00 88.50 106 ASP A C 1
ATOM 830 O O . ASP A 1 106 ? 9.956 -9.691 -7.939 1.00 88.50 106 ASP A O 1
ATOM 834 N N . VAL A 1 107 ? 10.332 -9.269 -10.114 1.00 90.00 107 VAL A N 1
ATOM 835 C CA . VAL A 1 107 ? 11.611 -8.566 -9.925 1.00 90.00 107 VAL A CA 1
ATOM 836 C C . VAL A 1 107 ? 11.483 -7.116 -10.364 1.00 90.00 107 VAL A C 1
ATOM 838 O O . VAL A 1 107 ? 11.175 -6.839 -11.521 1.00 90.00 107 VAL A O 1
ATOM 841 N N . GLY A 1 108 ? 11.784 -6.193 -9.455 1.00 89.75 108 GLY A N 1
ATOM 842 C CA . GLY A 1 108 ? 11.699 -4.764 -9.718 1.00 89.75 108 GLY A CA 1
ATOM 843 C C . GLY A 1 108 ? 11.511 -3.951 -8.441 1.00 89.75 108 GLY A C 1
ATOM 844 O O . GLY A 1 108 ? 11.041 -4.454 -7.420 1.00 89.75 108 GLY A O 1
ATOM 845 N N . THR A 1 109 ? 11.900 -2.676 -8.484 1.00 89.56 109 THR A N 1
ATOM 846 C CA . THR A 1 109 ? 11.769 -1.761 -7.339 1.00 89.56 109 THR A CA 1
ATOM 847 C C . THR A 1 109 ? 10.317 -1.585 -6.911 1.00 89.56 109 THR A C 1
ATOM 849 O O . THR A 1 109 ? 10.062 -1.352 -5.733 1.00 89.56 109 THR A O 1
ATOM 852 N N . GLN A 1 110 ? 9.360 -1.762 -7.820 1.00 89.81 110 GLN A N 1
ATOM 853 C CA . GLN A 1 110 ? 7.931 -1.742 -7.533 1.00 89.81 110 GLN A CA 1
ATOM 854 C C . GLN A 1 110 ? 7.462 -2.877 -6.618 1.00 89.81 110 GLN A C 1
ATOM 856 O O . GLN A 1 110 ? 6.487 -2.697 -5.901 1.00 89.81 110 GLN A O 1
ATOM 861 N N . TYR A 1 111 ? 8.189 -3.996 -6.568 1.00 92.81 111 TYR A N 1
ATOM 862 C CA . TYR A 1 111 ? 7.864 -5.155 -5.728 1.00 92.81 111 TYR A CA 1
ATOM 863 C C . TYR A 1 111 ? 8.624 -5.164 -4.398 1.00 92.81 111 TYR A C 1
ATOM 865 O O . TYR A 1 111 ? 8.728 -6.203 -3.746 1.00 92.81 111 TYR A O 1
ATOM 873 N N . ARG A 1 112 ? 9.217 -4.031 -4.007 1.00 92.81 112 ARG A N 1
ATOM 874 C CA . ARG A 1 112 ? 9.958 -3.913 -2.747 1.00 92.81 112 ARG A CA 1
ATOM 875 C C . ARG A 1 112 ? 9.042 -4.083 -1.535 1.00 92.81 112 ARG A C 1
ATOM 877 O O . ARG A 1 112 ? 7.876 -3.698 -1.568 1.00 92.81 112 ARG A O 1
ATOM 884 N N . SER A 1 113 ? 9.615 -4.599 -0.452 1.00 92.19 113 SER A N 1
ATOM 885 C CA . SER A 1 113 ? 8.999 -4.521 0.872 1.00 92.19 113 SER A CA 1
ATOM 886 C C . SER A 1 113 ? 8.975 -3.060 1.347 1.00 92.19 113 SER A C 1
ATOM 888 O O . SER A 1 113 ? 9.888 -2.293 1.019 1.00 92.19 113 SER A O 1
ATOM 890 N N . GLY A 1 114 ? 7.940 -2.660 2.085 1.00 91.19 114 GLY A N 1
ATOM 891 C CA . GLY A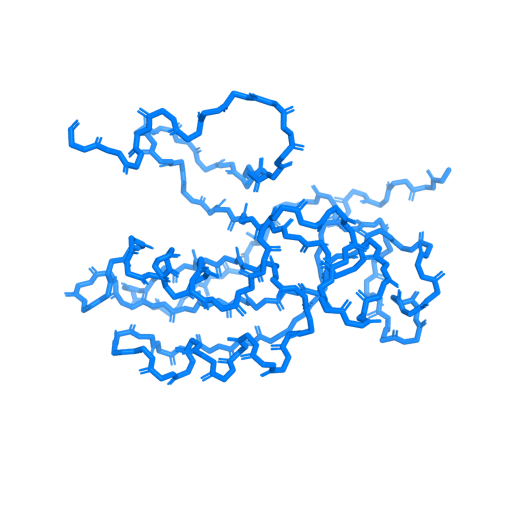 1 114 ? 7.796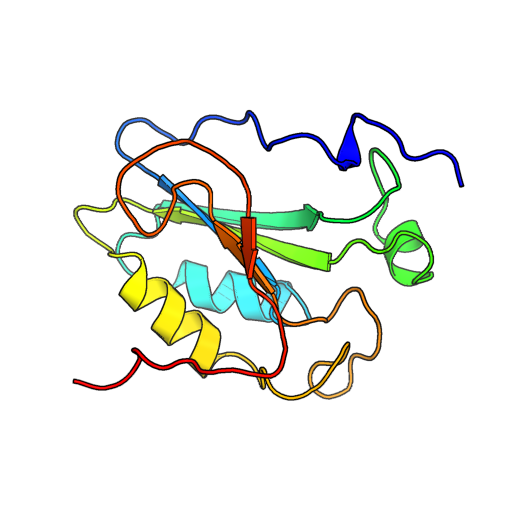 -1.310 2.627 1.00 91.19 114 GLY A CA 1
ATOM 892 C C . GLY A 1 114 ? 6.592 -1.159 3.546 1.00 91.19 114 GL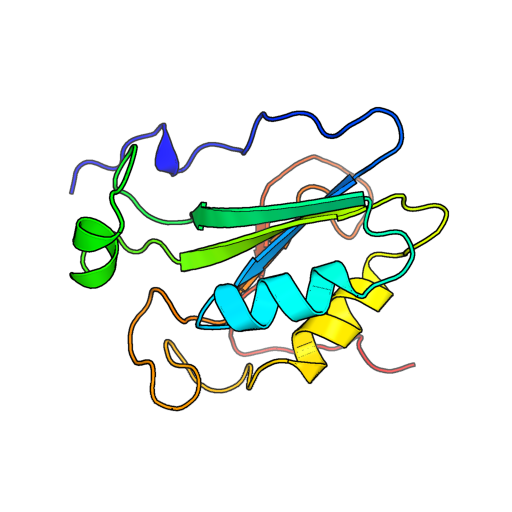Y A C 1
ATOM 893 O O . GLY A 1 114 ? 5.511 -1.657 3.244 1.00 91.19 114 GLY A O 1
ATOM 894 N N . ILE A 1 115 ? 6.768 -0.437 4.651 1.00 91.44 115 ILE A N 1
ATOM 895 C CA . ILE A 1 115 ? 5.667 0.013 5.510 1.00 91.44 115 ILE A CA 1
ATOM 896 C C . ILE A 1 115 ? 5.673 1.541 5.504 1.00 91.44 115 ILE A C 1
ATOM 898 O O . ILE A 1 115 ? 6.694 2.164 5.817 1.00 91.44 115 ILE A O 1
ATOM 902 N N . TYR A 1 116 ? 4.534 2.137 5.155 1.00 88.31 116 TYR A N 1
ATOM 903 C CA . TYR A 1 116 ? 4.342 3.585 5.136 1.00 88.31 116 TYR A CA 1
ATOM 904 C C . TYR A 1 116 ? 3.257 3.943 6.153 1.00 88.31 116 TYR A C 1
ATOM 906 O O . TYR A 1 116 ? 2.100 3.534 6.033 1.00 88.31 116 TYR A O 1
ATOM 914 N N . PHE A 1 117 ? 3.662 4.642 7.212 1.00 76.88 117 PHE A N 1
ATOM 915 C CA . PHE A 1 117 ? 2.811 4.947 8.360 1.00 76.88 117 PHE A CA 1
ATOM 916 C C . PHE A 1 117 ? 2.365 6.410 8.347 1.00 76.88 117 PHE A C 1
ATOM 918 O O . PHE A 1 117 ? 3.134 7.301 8.001 1.00 76.88 117 PHE A O 1
ATOM 925 N N . TYR A 1 118 ? 1.122 6.653 8.759 1.00 78.62 118 TYR A N 1
ATOM 926 C CA . TYR A 1 118 ? 0.504 7.986 8.789 1.00 78.62 118 TYR A CA 1
ATOM 927 C C . TYR A 1 118 ? 0.680 8.679 10.143 1.00 78.62 118 TYR A C 1
ATOM 929 O O . TYR A 1 118 ? 0.735 9.907 10.238 1.00 78.62 118 TYR A O 1
ATOM 937 N N . THR A 1 119 ? 0.785 7.884 11.204 1.00 69.75 119 THR A N 1
ATOM 938 C CA . THR A 1 119 ? 1.032 8.335 12.569 1.00 69.75 119 THR A CA 1
ATOM 939 C C . THR A 1 119 ? 2.406 7.846 13.021 1.00 69.75 119 THR A C 1
ATOM 941 O O . THR A 1 119 ? 2.788 6.710 12.732 1.00 69.75 119 THR A O 1
ATOM 944 N N . PRO A 1 120 ? 3.189 8.675 13.729 1.00 58.16 120 PRO A N 1
ATOM 945 C CA . PRO A 1 120 ? 4.421 8.205 14.340 1.00 58.16 120 PRO A CA 1
ATOM 946 C C . PRO A 1 120 ? 4.129 7.083 15.329 1.00 58.16 120 PRO A C 1
ATOM 948 O O . PRO A 1 120 ? 3.232 7.208 16.164 1.00 58.16 120 PRO A O 1
ATOM 951 N N . LEU A 1 121 ? 4.969 6.050 15.320 1.00 52.44 121 LEU A N 1
ATOM 952 C CA . LEU A 1 121 ? 4.925 4.966 16.306 1.00 52.44 121 LEU A CA 1
ATOM 953 C C . LEU A 1 121 ? 5.211 5.452 17.753 1.00 52.44 121 LEU A C 1
ATOM 955 O O . LEU A 1 121 ? 5.000 4.711 18.708 1.00 52.44 121 LEU A O 1
ATOM 959 N N . SER A 1 122 ? 5.640 6.712 17.924 1.00 35.28 122 SER A N 1
ATOM 960 C CA . SER A 1 122 ? 5.945 7.370 19.202 1.00 35.28 122 SER A CA 1
ATOM 961 C C . SER A 1 122 ? 5.339 8.778 19.234 1.00 35.28 122 SER A C 1
ATOM 963 O O . SER A 1 122 ? 5.568 9.558 18.318 1.00 35.28 122 SER A O 1
ATOM 965 N N . LYS A 1 123 ? 4.579 9.119 20.288 1.00 32.34 123 LYS A N 1
ATOM 966 C CA . LYS A 1 123 ? 3.860 10.401 20.473 1.00 32.34 123 LYS A CA 1
ATOM 967 C C . LYS A 1 123 ? 4.581 11.630 19.878 1.00 32.34 123 LYS A C 1
ATOM 969 O O . LYS A 1 123 ? 5.546 12.112 20.463 1.00 32.34 123 LYS A O 1
ATOM 974 N N . GLY A 1 124 ? 4.015 12.195 18.806 1.00 29.55 124 GLY A N 1
ATOM 975 C CA . GLY A 1 124 ? 4.256 13.580 18.382 1.00 29.55 124 GLY A CA 1
ATOM 976 C C . GLY A 1 124 ? 4.607 13.770 16.904 1.00 29.55 124 GLY A C 1
ATOM 977 O O . GLY A 1 124 ? 5.778 13.791 16.555 1.00 29.55 124 GLY A O 1
ATOM 978 N N . GLY A 1 125 ? 3.591 14.027 16.069 1.00 29.19 125 GLY A N 1
ATOM 979 C CA . GLY A 1 125 ? 3.745 14.735 14.787 1.00 29.19 125 GLY A CA 1
ATOM 980 C C . GLY A 1 125 ? 3.561 13.891 13.524 1.00 29.19 125 GLY A C 1
ATOM 981 O O . GLY A 1 125 ? 4.431 13.111 13.169 1.00 29.19 125 GLY A O 1
ATOM 982 N N . GLN A 1 126 ? 2.452 14.100 12.808 1.00 32.72 126 GLN A N 1
ATOM 983 C CA . GLN A 1 126 ? 2.190 13.531 11.479 1.00 32.72 126 GLN A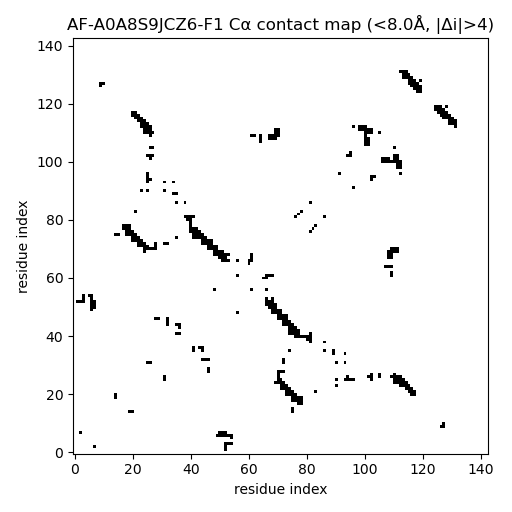 CA 1
ATOM 984 C C . GLN A 1 126 ? 3.403 13.716 10.551 1.00 32.72 126 GLN A C 1
ATOM 986 O O . GLN A 1 126 ? 3.753 14.835 10.180 1.00 32.72 126 GLN A O 1
ATOM 991 N N . SER A 1 127 ? 4.048 12.614 10.185 1.00 38.28 127 SER A N 1
ATOM 992 C CA . SER A 1 127 ? 4.975 12.556 9.060 1.00 38.28 127 SER A CA 1
ATOM 993 C C . SER A 1 127 ? 4.878 11.159 8.462 1.00 38.28 127 SER A C 1
ATOM 995 O O . SER A 1 127 ? 4.973 10.167 9.184 1.00 38.28 127 SER A O 1
ATOM 997 N N . CYS A 1 128 ? 4.627 11.099 7.154 1.00 36.34 128 CYS A N 1
ATOM 998 C CA . CYS A 1 128 ? 4.667 9.863 6.388 1.00 36.34 128 CYS A CA 1
ATOM 999 C C . CYS A 1 128 ? 6.131 9.408 6.331 1.00 36.34 128 CYS A C 1
ATOM 1001 O O . CYS A 1 128 ? 6.915 9.895 5.517 1.00 36.34 128 CYS A O 1
ATOM 1003 N N . GLY A 1 129 ? 6.544 8.577 7.287 1.00 41.00 129 GLY A N 1
ATOM 1004 C CA . GLY A 1 129 ? 7.896 8.038 7.345 1.00 41.00 129 GLY A CA 1
ATOM 1005 C C . GLY A 1 129 ? 7.986 6.721 6.579 1.00 41.00 129 GLY A C 1
ATOM 1006 O O . GLY A 1 129 ? 7.100 5.872 6.653 1.00 41.00 129 GLY A O 1
ATOM 1007 N N . ILE A 1 130 ? 9.075 6.549 5.831 1.00 44.03 130 ILE A N 1
ATOM 1008 C CA . ILE A 1 130 ? 9.416 5.290 5.167 1.00 44.03 130 ILE A CA 1
ATOM 1009 C C . ILE A 1 130 ? 10.089 4.383 6.197 1.00 44.03 130 ILE A C 1
ATOM 1011 O O . ILE A 1 130 ? 11.177 4.701 6.676 1.00 44.03 130 ILE A O 1
ATOM 1015 N N . ALA A 1 131 ? 9.499 3.227 6.488 1.00 42.78 131 ALA A N 1
ATOM 1016 C CA . ALA A 1 131 ? 10.235 2.113 7.066 1.00 42.78 131 ALA A CA 1
ATOM 1017 C C . ALA A 1 131 ? 10.477 1.071 5.965 1.00 42.78 131 ALA A C 1
ATOM 1019 O O . ALA A 1 131 ? 9.604 0.249 5.696 1.00 42.78 131 ALA A O 1
ATOM 1020 N N . CYS A 1 132 ? 11.651 1.102 5.315 1.00 32.91 132 CYS A N 1
ATOM 1021 C CA . CYS A 1 132 ? 12.219 -0.134 4.766 1.00 32.91 132 CYS A CA 1
ATOM 1022 C C . CYS A 1 132 ? 13.749 -0.137 4.549 1.00 32.91 132 CYS A C 1
ATOM 1024 O O . CYS A 1 132 ? 14.272 0.681 3.799 1.00 32.91 132 CYS A O 1
ATOM 1026 N N . ASN A 1 133 ? 14.384 -1.127 5.212 1.00 37.00 133 ASN A N 1
ATOM 1027 C CA . ASN A 1 133 ? 15.680 -1.836 5.058 1.00 37.00 133 ASN A CA 1
ATOM 1028 C C . ASN A 1 133 ? 16.952 -1.040 4.689 1.00 37.00 133 ASN A C 1
ATOM 1030 O O . ASN A 1 133 ? 17.043 -0.509 3.592 1.00 37.00 133 ASN A O 1
ATOM 1034 N N . SER A 1 134 ? 18.058 -1.016 5.457 1.00 31.56 134 SER A N 1
ATOM 1035 C CA . SER A 1 134 ? 18.694 -1.953 6.429 1.00 31.56 134 SER A CA 1
ATOM 1036 C C . SER A 1 134 ? 19.869 -1.185 7.124 1.00 31.56 134 SER A C 1
ATOM 1038 O O . SER A 1 134 ? 20.327 -0.244 6.469 1.00 31.56 134 SER A O 1
ATOM 1040 N N . PRO A 1 135 ? 20.411 -1.464 8.353 1.00 26.30 135 PRO A N 1
ATOM 1041 C CA . PRO A 1 135 ? 20.839 -2.778 8.881 1.00 26.30 135 PRO A CA 1
ATOM 1042 C C . PRO A 1 135 ? 20.675 -3.025 10.407 1.00 26.30 135 PRO A C 1
ATOM 1044 O O . PRO A 1 135 ? 21.244 -3.975 10.941 1.00 26.30 135 PRO A O 1
ATOM 1047 N N . LEU A 1 136 ? 19.922 -2.205 11.140 1.00 24.47 136 LEU A N 1
ATOM 1048 C CA . LEU A 1 136 ? 19.676 -2.395 12.572 1.00 24.47 136 LEU A CA 1
ATOM 1049 C C . LEU A 1 136 ? 18.195 -2.709 12.767 1.00 24.47 136 LEU A C 1
ATOM 1051 O O . LEU A 1 136 ? 17.365 -1.833 12.576 1.00 24.47 136 LEU A O 1
ATOM 1055 N N . MET A 1 137 ? 17.888 -3.945 13.161 1.00 29.59 137 MET A N 1
ATOM 1056 C CA . MET A 1 137 ? 17.012 -4.177 14.310 1.00 29.59 137 MET A CA 1
ATOM 1057 C C . MET A 1 137 ? 15.717 -3.326 14.286 1.00 29.59 137 MET A C 1
ATOM 1059 O O . MET A 1 137 ? 15.667 -2.218 14.803 1.00 29.59 137 MET A O 1
ATOM 1063 N N . CYS A 1 138 ? 14.563 -3.816 13.859 1.00 26.66 138 CYS A N 1
ATOM 1064 C CA . CYS A 1 138 ? 13.850 -4.876 14.572 1.00 26.66 138 CYS A CA 1
ATOM 1065 C C . CYS A 1 138 ? 14.310 -5.153 16.024 1.00 26.66 138 CYS A C 1
ATOM 1067 O O . CYS A 1 138 ? 14.262 -6.293 16.464 1.00 26.66 138 CYS A O 1
ATOM 1069 N N . SER A 1 139 ? 14.762 -4.161 16.804 1.00 23.80 139 SER A N 1
ATOM 1070 C CA . SER A 1 139 ? 15.172 -4.443 18.189 1.00 23.80 139 SER A CA 1
ATOM 1071 C C . SER A 1 139 ? 13.976 -4.630 19.124 1.00 23.80 139 SER A C 1
ATOM 1073 O O . SER A 1 139 ? 14.181 -4.763 20.323 1.00 23.80 139 SER A O 1
ATOM 1075 N N . ALA A 1 140 ? 12.743 -4.591 18.614 1.00 25.19 140 ALA A N 1
ATOM 1076 C CA . ALA A 1 140 ? 11.539 -4.547 19.438 1.00 25.19 140 ALA A CA 1
ATOM 1077 C C . ALA A 1 140 ? 10.366 -5.378 18.883 1.00 25.19 140 ALA A C 1
ATOM 1079 O O . ALA A 1 140 ? 9.219 -5.090 19.196 1.00 25.19 140 ALA A O 1
ATOM 1080 N N . ALA A 1 141 ? 10.639 -6.422 18.087 1.00 25.56 141 ALA A N 1
ATOM 1081 C CA . ALA A 1 141 ? 9.701 -7.543 17.906 1.00 25.56 141 ALA A CA 1
ATOM 1082 C C . ALA A 1 141 ? 10.039 -8.714 18.854 1.00 25.56 141 ALA A C 1
ATOM 1084 O O . ALA A 1 141 ? 9.812 -9.882 18.547 1.00 25.56 141 ALA A O 1
ATOM 1085 N N . THR A 1 142 ? 10.612 -8.398 20.013 1.00 23.36 142 THR A N 1
ATOM 1086 C CA . THR A 1 142 ? 10.809 -9.321 21.129 1.00 23.36 142 THR A CA 1
ATOM 1087 C C . THR A 1 142 ? 10.363 -8.625 22.403 1.00 23.36 142 THR A C 1
ATOM 1089 O O . THR A 1 142 ? 10.598 -7.426 22.555 1.00 23.36 142 THR A O 1
ATOM 1092 N N . ALA A 1 143 ? 9.699 -9.412 23.249 1.00 24.78 143 ALA A N 1
ATOM 1093 C CA . ALA A 1 143 ? 9.369 -9.140 24.643 1.00 24.78 143 ALA A CA 1
ATOM 1094 C C . ALA A 1 143 ? 10.450 -8.374 25.425 1.00 24.78 143 ALA A C 1
ATOM 1096 O O . ALA A 1 143 ? 11.650 -8.538 25.100 1.00 24.78 143 ALA A O 1
#

Foldseek 3Di:
DPQDCVQVDDDPDDADPQKDKKKWQAADVVQVQVLLVPDWQWDDKDKDWHPFRDPPDDPVRVVVLPGLIATMMMIIGRCVTDPVVNVVVSSVVRFDQVDAQDTDPRHHSNRHTWIFHQDDPDDDDGDRDIDHDDDDDVVPPPD